Protein 1Y02 (pdb70)

B-factor: mean 39.24, std 15.51, range [19.05, 90.84]

Organism: Homo sapiens (NCBI:txid9606)

GO terms:
  GO:0061630 ubiquitin protein ligase activity (F, IDA)
  GO:0005737 cytoplasm (C, IDA)
  GO:0005886 plasma membrane (C, IDA)
  GO:0010008 endosome membrane (C, IDA)
  GO:0006511 ubiquitin-dependent protein catabolic process (P, IDA)
  GO:0070936 protein K48-linked ubiquitination (P, IDA)
  GO:0061630 ubiquitin protein ligase activity (F, EXP)
  GO:0032006 regulation of TOR signaling (P, IC)
  GO:0043161 proteasome-mediated ubiquitin-dependent protein catabolic process (P, IMP)
  GO:0010804 negative regulation of tumor necrosis factor-mediated signaling pathway (P, IMP)
  GO:1901797 negative regulation of signal transduction by p53 class mediator (P, IMP)
  GO:1902042 negative regulation of extrinsic apoptotic signaling pathway via death domain receptors (P, IMP)
  GO:0006511 ubiquitin-dependent protein catabolic process (P, IMP)
  GO:0005515 protein binding (F, IPI)
  GO:0002020 protease binding (F, IPI)
  GO:0002039 p53 binding (F, IPI)
  GO:0031625 ubiquitin protein ligase binding (F, IPI)
  GO:0019901 protein kinase binding (F, IPI)
  GO:0061630 ubiquitin protein ligase activity (F, TAS)
  GO:0005654 nucleoplasm (C, TAS)

InterPro domains:
  IPR001841 Zinc finger, RING-type [PS50089] (316-351)
  IPR001841 Zinc finger, RING-type [SM00184] (316-350)
  IPR011011 Zinc finger, FYVE/PHD-type [SSF57903] (10-116)
  IPR013083 Zinc finger, RING/FYVE/PHD-type [G3DSA:3.30.40.10] (299-363)
  IPR036361 SAP domain superfamily [SSF68906] (248-285)
  IPR049320 E3 ubiquitin-protein ligase CARP1/2, FYVE/PHD zinc finger [PF21272] (48-93)
  IPR049322 E3 ubiquitin-protein ligase CARP2, FYVE/PHD zinc finger [cd15770] (44-92)
  IPR051728 RING-FYVE domain-containing E3 ubiquitin-protein ligase [PTHR14879] (1-362)
  IPR055111 RNF34/RFFL, HeH domain [PF22968] (243-290)
  IPR057299 RNF34/RFFL, SAP domain [PF23632] (94-142)

Nearest PDB structures (foldseek):
  1y02-assembly1_A  TM=1.011E+00  e=1.930E-17  Homo sapiens
  1a8v-assembly2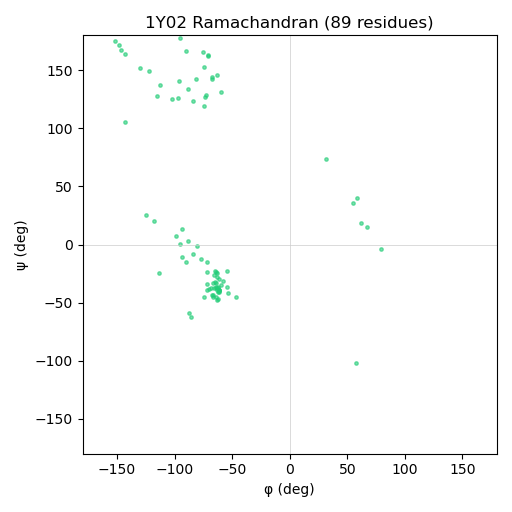_B  TM=8.559E-01  e=1.810E+00  Escherichia coli
  1en7-assembly1_B  TM=4.001E-01  e=6.951E+00  Tequatrovirus T4

Sequence (91 aa):
PSCKSCGAHFANTARKQTCLDCKKNFCMTCSSQPRLCLLCQRFRATAFQREELMKMKVKDLRDYLSLHDISTEMCREKEELVLLVLGQQPV

Structure (mmCIF, N/CA/C/O backbone):
data_1Y02
#
_entry.id   1Y02
#
_cell.length_a   51.196
_cell.length_b   51.196
_cell.length_c   38.564
_cell.angle_alpha   90.00
_cell.angle_beta   90.00
_cell.angle_gamma   120.00
#
_symmetry.space_group_name_H-M   'P 31'
#
loop_
_entity.id
_entity.type
_entity.pdbx_description
1 polymer 'FYVE-RING finger protein SAKURA'
2 non-polymer 'ZINC ION'
3 water water
#
loop_
_atom_site.group_PDB
_atom_site.id
_atom_site.type_symbol
_atom_site.label_atom_id
_atom_site.label_alt_id
_atom_site.label_comp_id
_atom_site.label_asym_id
_atom_site.label_entity_id
_atom_site.label_seq_id
_atom_site.pdbx_PDB_ins_code
_atom_site.Cartn_x
_atom_site.Cartn_y
_atom_site.Cartn_z
_atom_site.occupancy
_atom_site.B_iso_or_equiv
_atom_site.auth_seq_id
_atom_site.auth_comp_id
_atom_site.auth_asym_id
_atom_site.auth_atom_id
_atom_site.pdbx_PDB_model_num
ATOM 1 N N . PRO A 1 20 ? 21.162 18.541 14.905 1.00 50.75 20 PRO A N 1
ATOM 2 C CA . PRO A 1 20 ? 22.510 18.698 15.497 1.00 49.26 20 PRO A CA 1
ATOM 3 C C . PRO A 1 20 ? 22.474 18.527 17.011 1.00 43.97 20 PRO A C 1
ATOM 4 O O . PRO A 1 20 ? 21.674 19.160 17.697 1.00 44.50 20 PRO A O 1
ATOM 8 N N . SER A 1 21 ? 23.346 17.668 17.527 1.00 41.34 21 SER A N 1
ATOM 9 C CA . SER A 1 21 ? 23.414 17.411 18.961 1.00 37.05 21 SER A CA 1
ATOM 10 C C . SER A 1 21 ? 24.850 17.122 19.379 1.00 33.63 21 SER A C 1
ATOM 11 O O . SER A 1 21 ? 25.717 16.901 18.535 1.00 30.93 21 SER A O 1
ATOM 14 N N . CYS A 1 22 ? 25.103 17.126 20.684 1.00 29.15 22 CYS A N 1
ATOM 15 C CA . CYS A 1 22 ? 26.442 16.857 21.185 1.00 27.41 22 CYS A CA 1
ATOM 16 C C . CYS A 1 22 ? 26.796 15.386 21.030 1.00 28.62 22 CYS A C 1
ATOM 17 O O . CYS A 1 22 ? 26.047 14.504 21.451 1.00 24.93 22 CYS A O 1
ATOM 20 N N . LYS A 1 23 ? 27.956 15.135 20.434 1.00 26.23 23 LYS A N 1
ATOM 21 C CA . LYS A 1 23 ? 28.432 13.781 20.210 1.00 26.84 23 LYS A CA 1
ATOM 22 C C . LYS A 1 23 ? 28.734 13.043 21.515 1.00 26.31 23 LYS A C 1
ATOM 23 O O . LYS A 1 23 ? 28.667 11.815 21.573 1.00 29.34 23 LYS A O 1
ATOM 29 N N . SER A 1 24 ? 29.051 13.790 22.568 1.00 27.06 24 SER A N 1
ATOM 30 C CA . SER A 1 24 ? 29.374 13.178 23.851 1.00 28.52 24 SER A CA 1
ATOM 31 C C . SER A 1 24 ? 28.160 12.882 24.733 1.00 31.16 24 SER A C 1
ATOM 32 O O . SER A 1 24 ? 27.879 11.721 25.043 1.00 32.76 24 SER A O 1
ATOM 35 N N . CYS A 1 25 ? 27.434 13.924 25.125 1.00 29.22 25 CYS A N 1
ATOM 36 C CA . CYS A 1 25 ? 26.281 13.755 26.005 1.00 30.20 25 CYS A CA 1
ATOM 37 C C . CYS A 1 25 ? 24.931 13.616 25.304 1.00 31.39 25 CYS A C 1
ATOM 38 O O . CYS A 1 25 ? 23.929 13.284 25.943 1.00 30.43 25 CYS A O 1
ATOM 41 N N . GLY A 1 26 ? 24.902 13.879 24.001 1.00 30.56 26 GLY A N 1
ATOM 42 C CA . GLY A 1 26 ? 23.666 13.760 23.246 1.00 29.74 26 GLY A CA 1
ATOM 43 C C . GLY A 1 26 ? 22.687 14.915 23.361 1.00 29.91 26 GLY A C 1
ATOM 44 O O . GLY A 1 26 ? 21.657 14.924 22.692 1.00 29.71 26 GLY A O 1
ATOM 45 N N . ALA A 1 27 ? 22.997 15.898 24.198 1.00 30.28 27 ALA A N 1
ATOM 46 C CA . ALA A 1 27 ? 22.106 17.037 24.370 1.00 32.88 27 ALA A CA 1
ATOM 47 C C . ALA A 1 27 ? 22.087 17.948 23.146 1.00 33.59 27 ALA A C 1
ATOM 48 O O . ALA A 1 27 ? 22.966 17.877 22.284 1.00 30.67 27 ALA A O 1
ATOM 50 N N . HIS A 1 28 ? 21.068 18.797 23.077 1.00 34.72 28 HIS A N 1
ATOM 51 C CA . HIS A 1 28 ? 20.930 19.746 21.987 1.00 37.89 28 HIS A CA 1
ATOM 52 C C . HIS A 1 28 ? 21.521 21.082 22.416 1.00 36.01 28 HIS A C 1
ATOM 53 O O . HIS A 1 28 ? 21.967 21.235 23.552 1.00 33.12 28 HIS A O 1
ATOM 60 N N . PHE A 1 29 ? 21.519 22.045 21.501 1.00 34.86 29 PHE A N 1
ATOM 61 C CA . PHE A 1 29 ? 22.072 23.366 21.769 1.00 34.74 29 PHE A CA 1
ATOM 62 C C . PHE A 1 29 ? 20.969 24.420 21.776 1.00 34.62 29 PHE A C 1
ATOM 63 O O . PHE A 1 29 ? 20.084 24.397 20.923 1.00 34.37 29 PHE A O 1
ATOM 71 N N . ALA A 1 30 ? 21.023 25.340 22.737 1.00 35.22 30 ALA A N 1
ATOM 72 C CA . ALA A 1 30 ? 20.026 26.405 22.820 1.00 36.93 30 ALA A CA 1
ATOM 73 C C . ALA A 1 30 ? 20.152 27.254 21.559 1.00 39.01 30 ALA A C 1
ATOM 74 O O . ALA A 1 30 ? 19.185 27.867 21.100 1.00 40.63 30 ALA A O 1
ATOM 76 N N . ASN A 1 31 ? 21.361 27.277 21.010 1.00 37.59 31 ASN A N 1
ATOM 77 C CA . ASN A 1 31 ? 21.665 28.023 19.794 1.00 38.64 31 ASN A CA 1
ATOM 78 C C . ASN A 1 31 ? 22.665 27.171 19.013 1.00 37.50 31 ASN A C 1
ATOM 79 O O . ASN A 1 31 ? 23.837 27.091 19.380 1.00 36.02 31 ASN A O 1
ATOM 84 N N . THR A 1 32 ? 22.199 26.531 17.944 1.00 37.69 32 THR A N 1
ATOM 85 C CA . THR A 1 32 ? 23.059 25.662 17.142 1.00 42.13 32 THR A CA 1
ATOM 86 C C . THR A 1 32 ? 24.335 26.327 16.639 1.00 39.30 32 THR A C 1
ATOM 87 O O . THR A 1 32 ? 25.313 25.646 16.332 1.00 38.62 32 THR A O 1
ATOM 91 N N . ALA A 1 33 ? 24.326 27.653 16.558 1.00 38.54 33 ALA A N 1
ATOM 92 C CA . ALA A 1 33 ? 25.494 28.394 16.092 1.00 38.43 33 ALA A CA 1
ATOM 93 C C . ALA A 1 33 ? 26.596 28.360 17.143 1.00 37.67 33 ALA A C 1
ATOM 94 O O . ALA A 1 33 ? 27.753 28.673 16.857 1.00 36.61 33 ALA A O 1
ATOM 96 N N . ARG A 1 34 ? 26.229 27.969 18.359 1.00 33.59 34 ARG A N 1
ATOM 97 C CA . ARG A 1 34 ? 27.175 27.905 19.464 1.00 33.25 34 ARG A CA 1
ATOM 98 C C . ARG A 1 34 ? 27.774 26.525 19.686 1.00 31.42 34 ARG A C 1
ATOM 99 O O . ARG A 1 34 ? 28.572 26.335 20.604 1.00 30.38 34 ARG A O 1
ATOM 107 N N . LYS A 1 35 ? 27.390 25.556 18.865 1.00 31.24 35 LYS A N 1
ATOM 108 C CA . LYS A 1 35 ? 27.948 24.221 19.020 1.00 31.11 35 LYS A CA 1
ATOM 109 C C . LYS A 1 35 ? 29.450 24.320 18.764 1.00 30.99 35 LYS A C 1
ATOM 110 O O . LYS A 1 35 ? 29.897 25.135 17.949 1.00 31.71 35 LYS A O 1
ATOM 116 N N . GLN A 1 36 ? 30.227 23.509 19.476 1.00 28.36 36 GLN A N 1
ATOM 117 C CA . GLN A 1 36 ? 31.679 23.515 19.340 1.00 29.05 36 GLN A CA 1
ATOM 118 C C . GLN A 1 36 ? 32.144 22.335 18.503 1.00 30.06 36 GLN A C 1
ATOM 119 O O . GLN A 1 36 ? 31.830 21.191 18.816 1.00 32.10 36 GLN A O 1
ATOM 125 N N . THR A 1 37 ? 32.896 22.616 17.445 1.00 28.75 37 THR A N 1
ATOM 126 C CA . THR A 1 37 ? 33.406 21.556 16.580 1.00 27.29 37 THR A CA 1
ATOM 127 C C . THR A 1 37 ? 34.834 21.226 16.994 1.00 28.36 37 THR A C 1
ATOM 128 O O . THR A 1 37 ? 35.682 22.114 17.072 1.00 29.09 37 THR A O 1
ATOM 132 N N . CYS A 1 38 ? 35.096 19.952 17.265 1.00 21.89 38 CYS A N 1
ATOM 133 C CA . CYS A 1 38 ? 36.429 19.522 17.672 1.00 25.44 38 CYS A CA 1
ATOM 134 C C . CYS A 1 38 ? 37.360 19.539 16.465 1.00 25.70 38 CYS A C 1
ATOM 135 O O . CYS A 1 38 ? 37.057 18.943 15.435 1.00 24.27 38 CYS A O 1
ATOM 138 N N . LEU A 1 39 ? 38.494 20.220 16.596 1.00 27.05 39 LEU A N 1
ATOM 139 C CA . LEU A 1 39 ? 39.454 20.313 15.499 1.00 29.86 39 LEU A CA 1
ATOM 140 C C . LEU A 1 39 ? 40.047 18.959 15.109 1.00 30.76 39 LEU A C 1
ATOM 141 O O . LEU A 1 39 ? 40.494 18.771 13.973 1.00 28.67 39 LEU A O 1
ATOM 146 N N . A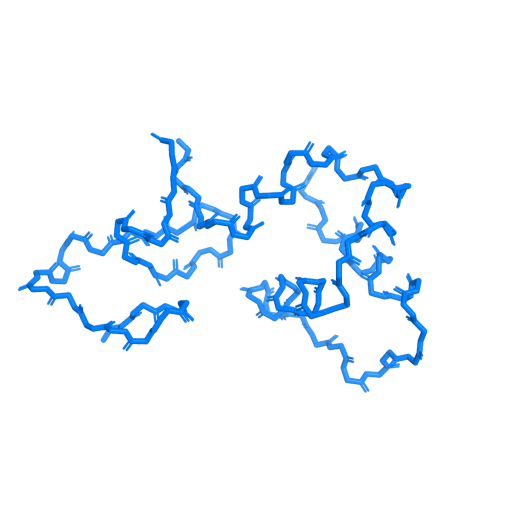SP A 1 40 ? 40.044 18.017 16.046 1.00 28.53 40 ASP A N 1
ATOM 147 C CA . ASP A 1 40 ? 40.596 16.690 15.798 1.00 29.11 40 ASP A CA 1
ATOM 148 C C . ASP A 1 40 ? 39.631 15.671 15.203 1.00 27.43 40 ASP A C 1
ATOM 149 O O . ASP A 1 40 ? 39.896 15.130 14.134 1.00 25.11 40 ASP A O 1
ATOM 154 N N . CYS A 1 41 ? 38.524 15.388 15.886 1.00 25.79 41 CYS A N 1
ATOM 155 C CA . CYS A 1 41 ? 37.567 14.418 15.353 1.00 21.27 41 CYS A CA 1
ATOM 156 C C . CYS A 1 41 ? 36.512 15.077 14.467 1.00 25.51 41 CYS A C 1
ATOM 157 O O . CYS A 1 41 ? 35.795 14.396 13.729 1.00 22.90 41 CYS A O 1
ATOM 160 N N . LYS A 1 42 ? 36.423 16.400 14.554 1.00 23.65 42 LYS A N 1
ATOM 161 C CA . LYS A 1 42 ? 35.489 17.193 13.760 1.00 26.32 42 LYS A CA 1
ATOM 162 C C . LYS A 1 42 ? 34.015 16.991 14.083 1.00 23.92 42 LYS A C 1
ATOM 163 O O . LYS A 1 42 ? 33.147 17.392 13.308 1.00 25.54 42 LYS A O 1
ATOM 169 N N . LYS A 1 43 ? 33.725 16.374 15.223 1.00 21.72 43 LYS A N 1
ATOM 170 C CA . LYS A 1 43 ? 32.335 16.173 15.619 1.00 20.22 43 LYS A CA 1
ATOM 171 C C . LYS A 1 43 ? 31.898 17.390 16.442 1.00 22.74 43 LYS A C 1
ATOM 172 O O . LYS A 1 43 ? 32.739 18.195 16.846 1.00 19.05 43 LYS A O 1
ATOM 178 N N . ASN A 1 44 ? 30.594 17.538 16.677 1.00 21.28 44 ASN A N 1
ATOM 179 C CA . ASN A 1 44 ? 30.076 18.683 17.438 1.00 23.82 44 ASN A CA 1
ATOM 180 C C . ASN A 1 44 ? 29.862 18.360 18.915 1.00 23.84 44 ASN A C 1
ATOM 181 O O . ASN A 1 44 ? 29.395 17.277 19.249 1.00 21.63 44 ASN A O 1
ATOM 186 N N . PHE A 1 45 ? 30.187 19.316 19.790 1.00 20.58 45 PHE A N 1
ATOM 187 C CA . PHE A 1 45 ? 30.073 19.121 21.237 1.00 24.27 45 PHE A CA 1
ATOM 188 C C . PHE A 1 45 ? 29.608 20.350 22.002 1.00 23.49 45 PHE A C 1
ATOM 189 O O . PHE A 1 45 ? 29.672 21.468 21.499 1.00 24.81 45 PHE A O 1
ATOM 197 N N . CYS A 1 46 ? 29.178 20.118 23.242 1.00 26.49 46 CYS A N 1
ATOM 198 C CA . CYS A 1 46 ? 28.754 21.196 24.136 1.00 26.13 46 CYS A CA 1
ATOM 199 C C . CYS A 1 46 ? 30.007 21.943 24.529 1.00 26.50 46 CYS A C 1
ATOM 200 O O . CYS A 1 46 ? 31.112 21.424 24.403 1.00 25.98 46 CYS A O 1
ATOM 203 N N . MET A 1 47 ? 29.834 23.161 25.026 1.00 24.21 47 MET A N 1
ATOM 204 C CA . MET A 1 47 ? 30.963 23.935 25.496 1.00 24.87 47 MET A CA 1
ATOM 205 C C . MET A 1 47 ? 31.476 23.176 26.723 1.00 22.54 47 MET A C 1
ATOM 206 O O . MET A 1 47 ? 32.672 23.144 26.993 1.00 25.76 47 MET A O 1
ATOM 211 N N . THR A 1 48 ? 30.552 22.554 27.453 1.00 25.03 48 THR A N 1
ATOM 212 C CA . THR A 1 48 ? 30.903 21.793 28.653 1.00 25.30 48 THR A CA 1
ATOM 213 C C . THR A 1 48 ? 31.434 20.399 28.338 1.00 26.85 48 THR A C 1
ATOM 214 O O . THR A 1 48 ? 31.785 19.637 29.240 1.00 23.66 48 THR A O 1
ATOM 218 N N . CYS A 1 49 ? 31.485 20.066 27.054 1.00 24.28 49 CYS A N 1
ATOM 219 C CA . CYS A 1 49 ? 31.999 18.768 26.631 1.00 24.55 49 CYS A CA 1
ATOM 220 C C . CYS A 1 49 ? 33.237 18.953 25.758 1.00 26.37 49 CYS A C 1
ATOM 221 O O . CYS A 1 49 ? 33.609 18.066 24.993 1.00 24.20 49 CYS A O 1
ATOM 224 N N . SER A 1 50 ? 33.863 20.120 25.881 1.00 26.37 50 SER A N 1
ATOM 225 C CA . SER A 1 50 ? 35.073 20.442 25.128 1.00 28.48 50 SER A CA 1
ATOM 226 C C . SER A 1 50 ? 35.932 21.363 25.987 1.00 31.95 50 SER A C 1
ATOM 227 O O . SER A 1 50 ? 35.487 21.814 27.043 1.00 31.30 50 SER A O 1
ATOM 230 N N . SER A 1 51 ? 37.156 21.647 25.555 1.00 34.91 51 SER A N 1
ATOM 231 C CA . SER A 1 51 ? 38.022 22.498 26.362 1.00 41.20 51 SER A CA 1
ATOM 232 C C . SER A 1 51 ? 39.071 23.309 25.615 1.00 49.15 51 SER A C 1
ATOM 233 O O . SER A 1 51 ? 39.247 23.177 24.403 1.00 45.07 51 SER A O 1
ATOM 236 N N . GLN A 1 52 ? 39.791 24.220 26.579 1.00 55.97 52 GLN A N 1
ATOM 237 C CA . GLN A 1 52 ? 40.821 25.213 26.284 1.00 64.91 52 GLN A CA 1
ATOM 238 C C . GLN A 1 52 ? 40.515 26.325 25.290 1.00 68.75 52 GLN A C 1
ATOM 239 O O . GLN A 1 52 ? 40.260 27.471 25.655 1.00 70.63 52 GLN A O 1
ATOM 245 N N . PRO A 1 57 ? 42.594 26.207 19.533 1.00 49.51 57 PRO A N 1
ATOM 246 C CA . PRO A 1 57 ? 42.520 24.747 19.429 1.00 46.64 57 PRO A CA 1
ATOM 247 C C . PRO A 1 57 ? 41.393 24.149 20.271 1.00 43.36 57 PRO A C 1
ATOM 248 O O . PRO A 1 57 ? 41.639 23.545 21.316 1.00 43.35 57 PRO A O 1
ATOM 252 N N . ARG A 1 58 ? 40.159 24.329 19.811 1.00 39.14 58 ARG A N 1
ATOM 253 C CA . ARG A 1 58 ? 38.992 23.798 20.507 1.00 35.97 58 ARG A CA 1
ATOM 254 C C . ARG A 1 58 ? 38.938 22.290 20.283 1.00 33.19 58 ARG A C 1
ATOM 255 O O . ARG A 1 58 ? 38.844 21.832 19.145 1.00 32.18 58 ARG A O 1
ATOM 263 N N . LEU A 1 59 ? 39.002 21.525 21.370 1.00 30.26 59 LEU A N 1
ATOM 264 C CA . LEU A 1 59 ? 38.978 20.066 21.289 1.00 28.06 59 LEU A CA 1
ATOM 265 C C . LEU A 1 59 ? 37.948 19.461 22.241 1.00 25.92 59 LEU A C 1
ATOM 266 O O . LEU A 1 59 ? 37.625 20.051 23.272 1.00 25.95 59 LEU A O 1
ATOM 271 N N . CYS A 1 60 ? 37.417 18.290 21.898 1.00 26.02 60 CYS A N 1
ATOM 272 C CA . CYS A 1 60 ? 36.471 17.654 22.800 1.00 24.35 60 CYS A CA 1
ATOM 273 C C . CYS A 1 60 ? 37.337 17.089 23.926 1.00 25.46 60 CYS A C 1
ATOM 274 O O . CYS A 1 60 ? 38.560 17.016 23.791 1.00 24.53 60 CYS A O 1
ATOM 277 N N . LEU A 1 61 ? 36.723 16.713 25.040 1.00 25.02 61 LEU A N 1
ATOM 278 C CA . LEU A 1 61 ? 37.484 16.212 26.177 1.00 27.35 61 LEU A CA 1
ATOM 279 C C . LEU A 1 61 ? 38.322 14.963 25.917 1.00 28.51 61 LEU A C 1
ATOM 280 O O . LEU A 1 61 ? 39.410 14.818 26.476 1.00 28.67 61 LEU A O 1
ATOM 285 N N . LEU A 1 62 ? 37.837 14.063 25.067 1.00 25.14 62 LEU A N 1
ATOM 286 C CA . LEU A 1 62 ? 38.595 12.852 24.781 1.00 24.64 62 LEU A CA 1
ATOM 287 C C . LEU A 1 62 ? 39.793 13.148 23.874 1.00 24.95 62 LEU A C 1
ATOM 288 O O . LEU A 1 62 ? 40.908 12.687 24.131 1.00 25.50 62 LEU A O 1
ATOM 293 N N . CYS A 1 63 ? 39.580 13.928 22.822 1.00 23.27 63 CYS A N 1
ATOM 294 C CA . CYS A 1 63 ? 40.679 14.254 21.924 1.00 24.02 63 CYS A CA 1
ATOM 295 C C . CYS A 1 63 ? 41.733 15.075 22.660 1.00 26.51 63 CYS A C 1
ATOM 296 O O . CYS A 1 63 ? 42.921 14.971 22.371 1.00 25.62 63 CYS A O 1
ATOM 299 N N . GLN A 1 64 ? 41.293 15.883 23.619 1.00 26.16 64 GLN A N 1
ATOM 300 C CA . GLN A 1 64 ? 42.215 16.698 24.408 1.00 29.35 64 GLN A CA 1
ATOM 301 C C . GLN A 1 64 ? 43.061 15.757 25.263 1.00 29.61 64 GLN A C 1
ATOM 302 O O . GLN A 1 64 ? 44.276 15.920 25.373 1.00 28.09 64 GLN A O 1
ATOM 308 N N . ARG A 1 65 ? 42.400 14.769 25.857 1.00 27.88 65 ARG A N 1
ATOM 309 C CA . ARG A 1 65 ? 43.060 13.786 26.708 1.00 31.99 65 ARG A CA 1
ATOM 310 C C . ARG A 1 65 ? 44.100 12.981 25.938 1.00 30.07 65 ARG A C 1
ATOM 311 O O . ARG A 1 65 ? 45.179 12.690 26.456 1.00 27.86 65 ARG A O 1
ATOM 319 N N . PHE A 1 66 ? 43.781 12.613 24.701 1.00 25.48 66 PHE A N 1
ATOM 320 C CA . PHE A 1 66 ? 44.731 11.853 23.904 1.00 26.26 66 PHE A CA 1
ATOM 321 C C . PHE A 1 66 ? 45.907 12.702 23.439 1.00 25.86 66 PHE A C 1
ATOM 322 O O . PHE A 1 66 ? 47.023 12.204 23.336 1.00 27.46 66 PHE A O 1
ATOM 330 N N . ARG A 1 67 ? 45.674 13.979 23.152 1.00 26.02 67 ARG A N 1
ATOM 331 C CA . ARG A 1 67 ? 46.784 14.826 22.732 1.00 28.96 67 ARG A CA 1
ATOM 332 C C . ARG A 1 67 ? 47.780 14.949 23.879 1.00 32.33 67 ARG A C 1
ATOM 333 O O . ARG A 1 67 ? 48.991 15.043 23.657 1.00 32.91 67 ARG A O 1
ATOM 341 N N . ALA A 1 68 ? 47.261 14.942 25.103 1.00 32.03 68 ALA A N 1
ATOM 342 C CA . ALA A 1 68 ? 48.090 15.062 26.297 1.00 36.77 68 ALA A CA 1
ATOM 343 C C . ALA A 1 68 ? 49.049 13.886 26.462 1.00 36.98 68 ALA A C 1
ATOM 344 O O . ALA A 1 68 ? 50.077 14.006 27.127 1.00 38.33 68 ALA A O 1
ATOM 346 N N . THR A 1 69 ? 48.715 12.751 25.858 1.00 35.17 69 THR A N 1
ATOM 347 C CA . THR A 1 69 ? 49.568 11.570 25.952 1.00 34.02 69 THR A CA 1
ATOM 348 C C . THR A 1 69 ? 50.774 11.684 25.024 1.00 33.90 69 THR A C 1
ATOM 349 O O . THR A 1 69 ? 51.719 10.899 25.125 1.00 33.72 69 THR A O 1
ATOM 353 N N . ALA A 1 70 ? 50.740 12.658 24.120 1.00 32.29 70 ALA A N 1
ATOM 354 C CA . ALA A 1 70 ? 51.821 12.846 23.156 1.00 33.53 70 ALA A CA 1
ATOM 355 C C . ALA A 1 70 ? 51.905 11.594 22.293 1.00 33.08 70 ALA A C 1
ATOM 356 O O . ALA A 1 70 ? 52.921 11.334 21.647 1.00 31.46 70 ALA A O 1
ATOM 358 N N . PHE A 1 71 ? 50.825 10.818 22.296 1.00 29.72 71 PHE A N 1
ATOM 359 C CA . PHE A 1 71 ? 50.753 9.588 21.519 1.00 30.74 71 PHE A CA 1
ATOM 360 C C . PHE A 1 71 ? 51.898 8.634 21.827 1.00 31.67 71 PHE A C 1
ATOM 361 O O . PHE A 1 71 ? 52.398 7.932 20.949 1.00 31.93 71 PHE A O 1
ATOM 369 N N . GLN A 1 72 ? 52.306 8.621 23.090 1.00 33.46 72 GLN A N 1
ATOM 370 C CA . GLN A 1 72 ? 53.370 7.738 23.552 1.00 37.73 72 GLN A CA 1
ATOM 371 C C . GLN A 1 72 ? 52.699 6.403 23.846 1.00 36.16 72 GLN A C 1
ATOM 372 O O . GLN A 1 72 ? 51.755 6.345 24.636 1.00 31.64 72 GLN A O 1
ATOM 378 N N . ARG A 1 73 ? 53.187 5.340 23.212 1.00 36.88 73 ARG A N 1
ATOM 379 C CA . ARG A 1 73 ? 52.613 4.006 23.381 1.00 39.98 73 ARG A CA 1
ATOM 380 C C . ARG A 1 73 ? 52.343 3.613 24.828 1.00 36.48 73 ARG A C 1
ATOM 381 O O . ARG A 1 73 ? 51.281 3.074 25.140 1.00 32.45 73 ARG A O 1
ATOM 389 N N . GLU A 1 74 ? 53.304 3.875 25.709 1.00 36.13 74 GLU A N 1
ATOM 390 C CA . GLU A 1 74 ? 53.163 3.531 27.119 1.00 37.98 74 GLU A CA 1
ATOM 391 C C . GLU A 1 74 ? 51.997 4.250 27.785 1.00 34.78 74 GLU A C 1
ATOM 392 O O . GLU A 1 74 ? 51.286 3.668 28.603 1.00 33.49 74 GLU A O 1
ATOM 398 N N . GLU A 1 75 ? 51.800 5.517 27.438 1.00 32.79 75 GLU A N 1
ATOM 399 C CA . GLU A 1 75 ? 50.712 6.293 28.018 1.00 32.07 75 GLU A CA 1
ATOM 400 C C . GLU A 1 75 ? 49.368 5.835 27.466 1.00 28.13 75 GLU A C 1
ATOM 401 O O . GLU A 1 75 ? 48.379 5.769 28.194 1.00 27.98 75 GLU A O 1
ATOM 407 N N . LEU A 1 76 ? 49.338 5.520 26.176 1.00 27.23 76 LEU A N 1
ATOM 408 C CA . LEU A 1 76 ? 48.114 5.048 25.546 1.00 27.01 76 LEU A CA 1
ATOM 409 C C . LEU A 1 76 ? 47.711 3.699 26.128 1.00 27.14 76 LEU A C 1
ATOM 410 O O . LEU A 1 76 ? 46.525 3.418 26.307 1.00 25.29 76 LEU A O 1
ATOM 415 N N . MET A 1 77 ? 48.702 2.863 26.420 1.00 26.09 77 MET A N 1
ATOM 416 C CA . MET A 1 77 ? 48.425 1.539 26.970 1.00 26.62 77 MET A CA 1
ATOM 417 C C . MET A 1 77 ? 47.795 1.622 28.352 1.00 28.45 77 MET A C 1
ATOM 418 O O . MET A 1 77 ? 47.131 0.689 28.794 1.00 26.92 77 MET A O 1
ATOM 423 N N . LYS A 1 78 ? 48.007 2.742 29.038 1.00 28.00 78 LYS A N 1
ATOM 424 C CA . LYS A 1 78 ? 47.458 2.928 30.374 1.00 30.63 78 LYS A CA 1
ATOM 425 C C . LYS A 1 78 ? 46.018 3.435 30.352 1.00 31.88 78 LYS A C 1
ATOM 426 O O . LYS A 1 78 ? 45.361 3.500 31.390 1.00 31.30 78 LYS A O 1
ATOM 432 N N . MET A 1 79 ? 45.531 3.784 29.165 1.00 30.92 79 MET A N 1
ATOM 433 C CA . MET A 1 79 ? 44.174 4.295 29.005 1.00 33.59 79 MET A CA 1
ATOM 434 C C . MET A 1 79 ? 43.129 3.196 29.124 1.00 32.79 79 MET A C 1
ATOM 435 O O . MET A 1 79 ? 43.395 2.036 28.823 1.00 30.93 79 MET A O 1
ATOM 440 N N . LYS A 1 80 ? 41.933 3.578 29.557 1.00 32.70 80 LYS A N 1
ATOM 441 C CA . LYS A 1 80 ? 40.832 2.639 29.704 1.00 35.49 80 LYS A CA 1
ATOM 442 C C . LYS A 1 80 ? 40.404 2.165 28.317 1.00 33.48 80 LYS A C 1
ATOM 443 O O . LYS A 1 80 ? 40.402 2.944 27.363 1.00 29.96 80 LYS A O 1
ATOM 449 N N . VAL A 1 81 ? 40.048 0.889 28.208 1.00 31.50 81 VAL A N 1
ATOM 450 C CA . VAL A 1 81 ? 39.621 0.320 26.936 1.00 31.48 81 VAL A CA 1
ATOM 451 C C . VAL A 1 81 ? 38.488 1.125 26.305 1.00 31.55 81 VAL A C 1
ATOM 452 O O . VAL A 1 81 ? 38.489 1.363 25.096 1.00 29.19 81 VAL A O 1
ATOM 456 N N . LYS A 1 82 ? 37.526 1.545 27.122 1.00 31.06 82 LYS A N 1
ATOM 457 C CA . LYS A 1 82 ? 36.395 2.318 26.618 1.00 34.04 82 LYS A CA 1
ATOM 458 C C . LYS A 1 82 ? 36.827 3.648 26.010 1.00 31.54 82 LYS A C 1
ATOM 459 O O . LYS A 1 82 ? 36.247 4.096 25.022 1.00 29.93 82 LYS A O 1
ATOM 465 N N . ASP A 1 83 ? 37.834 4.287 26.600 1.00 30.16 83 ASP A N 1
ATOM 466 C CA . ASP A 1 83 ? 38.313 5.559 26.072 1.00 29.01 83 ASP A CA 1
ATOM 467 C C . ASP A 1 83 ? 39.029 5.363 24.743 1.00 27.62 83 ASP A C 1
ATOM 468 O O . ASP A 1 83 ? 38.901 6.183 23.837 1.00 24.19 83 ASP A O 1
ATOM 473 N N . LEU A 1 84 ? 39.785 4.276 24.628 1.00 24.37 84 LEU A N 1
ATOM 474 C CA . LEU A 1 84 ? 40.501 3.997 23.389 1.00 24.04 84 LEU A CA 1
ATOM 475 C C . LEU A 1 84 ? 39.474 3.714 22.300 1.00 23.71 84 LEU A C 1
ATOM 476 O O . LEU A 1 84 ? 39.570 4.227 21.184 1.00 24.07 84 LEU A O 1
ATOM 481 N N . ARG A 1 85 ? 38.479 2.902 22.640 1.00 27.13 85 ARG A N 1
ATOM 482 C CA . ARG A 1 85 ? 37.429 2.548 21.694 1.00 30.19 85 ARG A CA 1
ATOM 483 C C . ARG A 1 85 ? 36.631 3.785 21.281 1.00 26.21 85 ARG A C 1
ATOM 484 O O . ARG A 1 85 ? 36.392 4.012 20.095 1.00 25.61 85 ARG A O 1
ATOM 492 N N . ASP A 1 86 ? 36.222 4.588 22.259 1.00 24.21 86 ASP A N 1
ATOM 493 C CA . ASP A 1 86 ? 35.440 5.786 21.965 1.00 24.81 86 ASP A CA 1
ATOM 494 C C . ASP A 1 86 ? 36.215 6.800 21.132 1.00 22.40 86 ASP A C 1
ATOM 495 O O . ASP A 1 86 ? 35.656 7.438 20.243 1.00 22.30 86 ASP A O 1
ATOM 500 N N . TYR A 1 87 ? 37.500 6.954 21.428 1.00 22.37 87 TYR A N 1
ATOM 501 C CA . TYR A 1 87 ? 38.337 7.893 20.692 1.00 20.59 87 TYR A CA 1
ATOM 502 C C . TYR A 1 87 ? 38.403 7.467 19.229 1.00 21.20 87 TYR A C 1
ATOM 503 O O . TYR A 1 87 ? 38.225 8.280 18.324 1.00 21.98 87 TYR A O 1
ATOM 512 N N . LEU A 1 88 ? 38.648 6.183 18.995 1.00 22.54 88 LEU A N 1
ATOM 513 C CA . LEU A 1 88 ? 38.722 5.686 17.629 1.00 21.12 88 LEU A CA 1
ATOM 514 C C . LEU A 1 88 ? 37.372 5.842 16.928 1.00 21.98 88 LEU A C 1
ATOM 515 O O . LEU A 1 88 ? 37.318 6.176 15.751 1.00 22.65 88 LEU A O 1
ATOM 520 N N . SER A 1 89 ? 36.281 5.623 17.656 1.00 22.83 89 SER A N 1
ATOM 521 C CA . SER A 1 89 ? 34.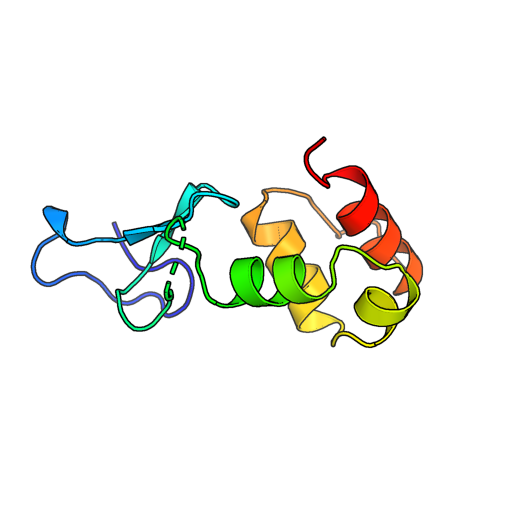949 5.775 17.067 1.00 22.37 89 SER A CA 1
ATOM 522 C C . SER A 1 89 ? 34.713 7.218 16.621 1.00 23.40 89 SER A C 1
ATOM 523 O O . SER A 1 89 ? 34.134 7.463 15.560 1.00 23.35 89 SER A O 1
ATOM 526 N N . LEU A 1 90 ? 35.151 8.175 17.435 1.00 19.53 90 LEU A N 1
ATOM 527 C CA . LEU A 1 90 ? 34.983 9.589 17.108 1.00 21.37 90 LEU A CA 1
ATOM 528 C C . LEU A 1 90 ? 35.721 9.940 15.826 1.00 21.91 90 LEU A C 1
ATOM 529 O O . LEU A 1 90 ? 35.326 10.849 15.097 1.00 20.41 90 LEU A O 1
ATOM 534 N N . HIS A 1 91 ? 36.804 9.215 15.571 1.00 20.72 91 HIS A N 1
ATOM 535 C CA . HIS A 1 91 ? 37.613 9.436 14.383 1.00 19.79 91 HIS A CA 1
ATOM 536 C C . HIS A 1 91 ? 37.182 8.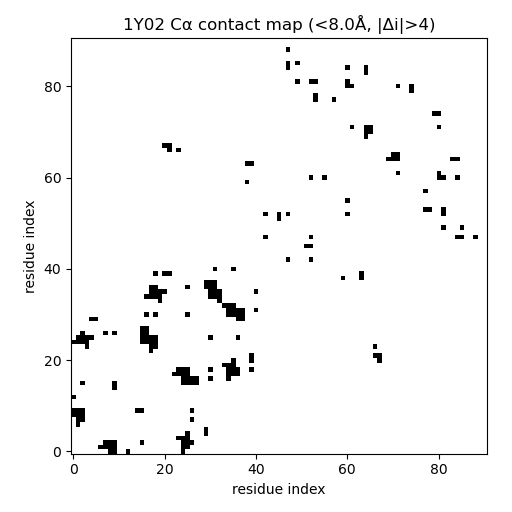530 13.233 1.00 22.91 91 HIS A C 1
ATOM 537 O O . HIS A 1 91 ? 37.882 8.396 12.229 1.00 22.50 91 HIS A O 1
ATOM 544 N N . ASP A 1 92 ? 36.008 7.928 13.397 1.00 23.63 92 ASP A N 1
ATOM 545 C CA . ASP A 1 92 ? 35.401 7.051 12.400 1.00 24.90 92 ASP A CA 1
ATOM 546 C C . ASP A 1 92 ? 36.238 5.847 12.013 1.00 29.09 92 ASP A C 1
ATOM 547 O O . ASP A 1 92 ? 36.300 5.469 10.840 1.00 29.96 92 ASP A O 1
ATOM 552 N N . ILE A 1 93 ? 36.875 5.247 13.010 1.00 28.32 93 ILE A N 1
ATOM 553 C CA . ILE A 1 93 ? 37.699 4.064 12.806 1.00 32.83 93 ILE A CA 1
ATOM 554 C C . ILE A 1 93 ? 37.040 2.924 13.569 1.00 33.32 93 ILE A C 1
ATOM 555 O O . ILE A 1 93 ? 36.731 3.055 14.752 1.00 34.02 93 ILE A O 1
ATOM 560 N N . SER A 1 94 ? 36.812 1.811 12.880 1.00 37.64 94 SER A N 1
ATOM 561 C CA . SER A 1 94 ? 36.170 0.655 13.491 1.00 42.00 94 SER A CA 1
ATOM 562 C C . SER A 1 94 ? 37.152 -0.187 14.294 1.00 40.30 94 SER A C 1
ATOM 563 O O . SER A 1 94 ? 38.306 -0.355 13.902 1.00 39.85 94 SER A O 1
ATOM 566 N N . THR A 1 95 ? 36.680 -0.706 15.422 1.00 41.49 95 THR A N 1
ATOM 567 C CA . THR A 1 95 ? 37.492 -1.545 16.298 1.00 44.93 95 THR A CA 1
ATOM 568 C C . THR A 1 95 ? 36.772 -2.870 16.511 1.00 47.46 95 THR A C 1
ATOM 569 O O . THR A 1 95 ? 36.967 -3.548 17.520 1.00 47.12 95 THR A O 1
ATOM 573 N N . GLU A 1 96 ? 35.937 -3.228 15.542 1.00 51.66 96 GLU A N 1
ATOM 574 C CA . GLU A 1 96 ? 35.162 -4.461 15.594 1.00 57.54 96 GLU A CA 1
ATOM 575 C C . GLU A 1 96 ? 36.009 -5.713 15.384 1.00 58.04 96 GLU A C 1
ATOM 576 O O . GLU A 1 96 ? 35.631 -6.802 15.818 1.00 57.78 96 GLU A O 1
ATOM 582 N N . MET A 1 97 ? 37.153 -5.559 14.724 1.00 58.81 97 MET A N 1
ATOM 583 C CA . MET A 1 97 ? 38.035 -6.691 14.454 1.00 59.28 97 MET A CA 1
ATOM 584 C C . MET A 1 97 ? 39.190 -6.803 15.446 1.00 55.67 97 MET A C 1
ATOM 585 O O . MET A 1 97 ? 40.093 -7.626 15.268 1.00 57.33 97 MET A O 1
ATOM 590 N N . CYS A 1 98 ? 39.160 -5.978 16.489 1.00 49.44 98 CYS A N 1
ATOM 591 C CA . CYS A 1 98 ? 40.212 -5.987 17.502 1.00 43.24 98 CYS A CA 1
ATOM 592 C C . CYS A 1 98 ? 39.912 -6.982 18.613 1.00 40.52 98 CYS A C 1
ATOM 593 O O . CYS A 1 98 ? 38.797 -7.030 19.130 1.00 38.49 98 CYS A O 1
ATOM 596 N N . ARG A 1 99 ? 40.911 -7.777 18.984 1.00 43.61 99 ARG A N 1
A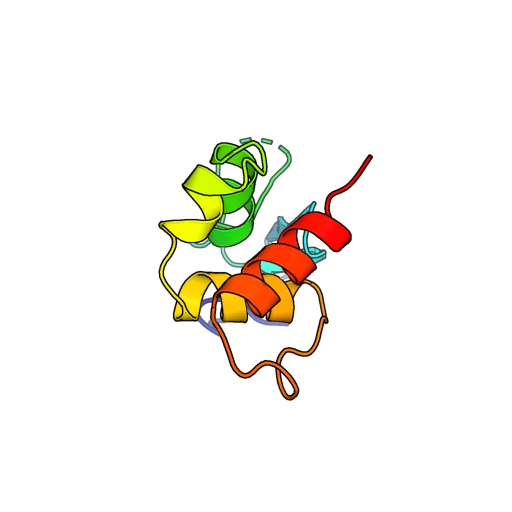TOM 597 C CA . ARG A 1 99 ? 40.731 -8.751 20.050 1.00 46.65 99 ARG A CA 1
ATOM 598 C C . ARG A 1 99 ? 41.566 -8.434 21.285 1.00 40.75 99 ARG A C 1
ATOM 599 O O . ARG A 1 99 ? 41.218 -8.845 22.389 1.00 38.85 99 ARG A O 1
ATOM 607 N N . GLU A 1 100 ? 42.664 -7.703 21.106 1.00 36.07 100 GLU A N 1
ATOM 608 C CA . GLU A 1 100 ? 43.520 -7.338 22.235 1.00 34.62 100 GLU A CA 1
ATOM 609 C C . GLU A 1 100 ? 43.659 -5.824 22.347 1.00 31.10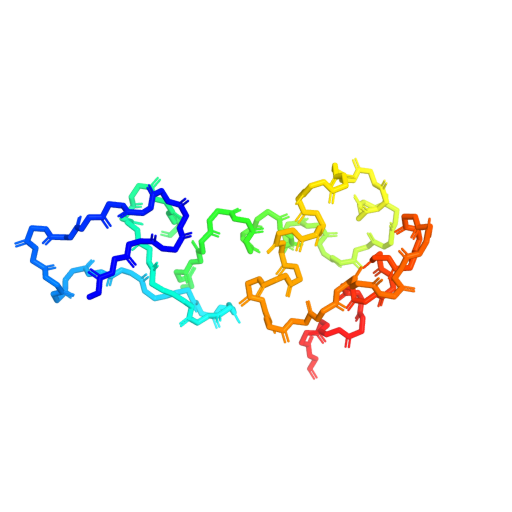 100 GLU A C 1
ATOM 610 O O . GLU A 1 100 ? 43.622 -5.118 21.343 1.00 30.12 100 GLU A O 1
ATOM 616 N N . LYS A 1 101 ? 43.831 -5.336 23.573 1.00 27.04 101 LYS A N 1
ATOM 617 C CA . LYS A 1 101 ? 43.977 -3.900 23.810 1.00 25.84 101 LYS A CA 1
ATOM 618 C C . LYS A 1 101 ? 45.102 -3.282 22.979 1.00 26.39 101 LYS A C 1
ATOM 619 O O . LYS A 1 101 ? 44.981 -2.147 22.513 1.00 23.35 101 LYS A O 1
ATOM 625 N N . GLU A 1 102 ? 46.198 -4.011 22.791 1.00 25.62 102 GLU A N 1
ATOM 626 C CA . GLU A 1 102 ? 47.302 -3.467 22.006 1.00 28.86 102 GLU A CA 1
ATOM 627 C C . GLU A 1 102 ? 46.864 -3.091 20.594 1.00 27.08 102 GLU A C 1
ATOM 628 O O . GLU A 1 102 ? 47.404 -2.157 20.002 1.00 26.62 102 GLU A O 1
ATOM 634 N N . GLU A 1 103 ? 45.893 -3.818 20.046 1.00 25.85 103 GLU A N 1
ATOM 635 C CA . GLU A 1 103 ? 45.408 -3.509 18.704 1.00 27.87 103 GLU A CA 1
ATOM 636 C C . GLU A 1 103 ? 44.766 -2.126 18.677 1.00 26.57 103 GLU A C 1
ATOM 637 O O . GLU A 1 103 ? 44.887 -1.402 17.689 1.00 24.72 103 GLU A O 1
ATOM 643 N N . LEU A 1 104 ? 44.073 -1.768 19.756 1.00 23.22 104 LEU A N 1
ATOM 644 C CA . LEU A 1 104 ? 43.429 -0.458 19.832 1.00 24.87 104 LEU A CA 1
ATOM 645 C C . LEU A 1 104 ? 44.508 0.620 19.866 1.00 24.37 104 LEU A C 1
ATOM 646 O O . LEU A 1 104 ? 44.398 1.647 19.195 1.00 23.35 104 LEU A O 1
ATOM 651 N N . VAL A 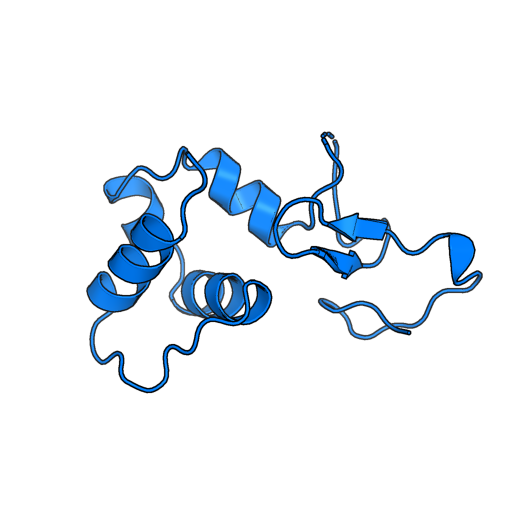1 105 ? 45.553 0.378 20.653 1.00 21.58 105 VAL A N 1
ATOM 652 C CA . VAL A 1 105 ? 46.653 1.333 20.767 1.00 21.14 105 VAL A CA 1
ATOM 653 C C . VAL A 1 105 ? 47.320 1.530 19.409 1.00 22.49 105 VAL A C 1
ATOM 654 O O . VAL A 1 105 ? 47.661 2.651 19.034 1.00 22.27 105 VAL A O 1
ATOM 658 N N . LEU A 1 106 ? 47.495 0.441 18.665 1.00 22.22 106 LEU A N 1
ATOM 659 C CA . LEU A 1 106 ? 48.116 0.528 17.348 1.00 25.43 106 LEU A CA 1
ATOM 660 C C . LEU A 1 106 ? 47.278 1.386 16.407 1.00 25.09 106 LEU A C 1
ATOM 661 O O . LEU A 1 106 ? 47.816 2.142 15.598 1.00 23.89 106 LEU A O 1
ATOM 666 N N . LEU A 1 107 ? 45.958 1.274 16.516 1.00 24.55 107 LEU A N 1
ATOM 667 C CA . LEU A 1 107 ? 45.078 2.057 15.659 1.00 22.90 107 LEU A CA 1
ATOM 668 C C . LEU A 1 107 ? 45.161 3.530 16.019 1.00 23.12 107 LEU A C 1
ATOM 669 O O . LEU A 1 107 ? 45.115 4.391 15.146 1.00 23.61 107 LEU A O 1
ATOM 674 N N . VAL A 1 108 ? 45.280 3.820 17.308 1.00 21.62 108 VAL A N 1
ATOM 675 C CA . VAL A 1 108 ? 45.387 5.202 17.743 1.00 20.78 108 VAL A CA 1
ATOM 676 C C . VAL A 1 108 ? 46.688 5.770 17.180 1.00 23.56 108 VAL A C 1
ATOM 677 O O . VAL A 1 108 ? 46.710 6.868 16.631 1.00 23.09 108 VAL A O 1
ATOM 681 N N . LEU A 1 109 ? 47.770 5.006 17.295 1.00 24.50 109 LEU A N 1
ATOM 682 C CA . LEU A 1 109 ? 49.058 5.459 16.778 1.00 25.80 109 LEU A CA 1
ATOM 683 C C . LEU A 1 109 ? 49.001 5.671 15.264 1.00 26.75 109 LEU A C 1
ATOM 684 O O . LEU A 1 109 ? 49.568 6.632 14.738 1.00 28.24 109 LEU A O 1
ATOM 689 N N . GLY A 1 110 ? 48.304 4.777 14.572 1.00 25.55 110 GLY A N 1
ATOM 690 C CA . GLY A 1 110 ? 48.196 4.865 13.125 1.00 29.45 110 GLY A CA 1
ATOM 691 C C . GLY A 1 110 ? 47.529 6.112 12.573 1.00 30.77 110 GLY A C 1
ATOM 692 O O . GLY A 1 110 ? 47.962 6.651 11.552 1.00 28.85 110 GLY A O 1
ATOM 693 N N . GLN A 1 111 ? 46.478 6.578 13.239 1.00 30.06 111 GLN A N 1
ATOM 694 C CA . GLN A 1 111 ? 45.764 7.763 12.773 1.00 30.41 111 GLN A CA 1
ATOM 695 C C . GLN A 1 111 ? 46.343 9.070 13.311 1.00 30.68 111 GLN A C 1
ATOM 696 O O . GLN A 1 111 ? 45.805 10.146 13.044 1.00 32.10 111 GLN A O 1
ATOM 702 N N . GLN A 1 112 ? 47.436 8.987 14.062 1.00 32.92 112 GLN A N 1
ATOM 703 C CA . GLN A 1 112 ? 48.054 10.190 14.613 1.00 34.30 112 GLN A CA 1
ATOM 704 C C . GLN A 1 112 ? 48.474 11.146 13.502 1.00 37.39 112 GLN A C 1
ATOM 705 O O . GLN A 1 112 ? 49.126 10.744 12.541 1.00 33.30 112 GLN A O 1
A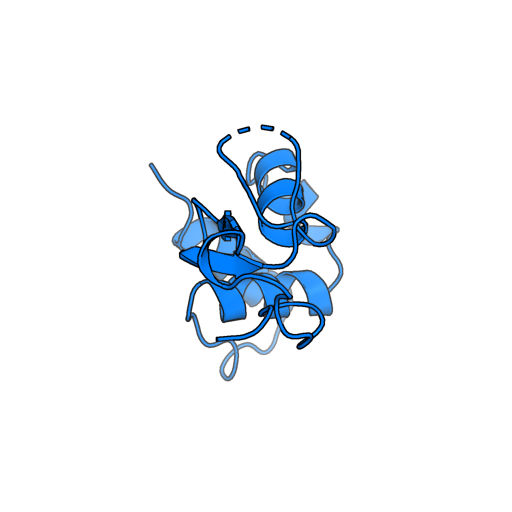TOM 711 N N . PRO A 1 113 ? 48.107 12.430 13.623 1.00 39.94 113 PRO A N 1
ATOM 712 C CA . PRO A 1 113 ? 48.469 13.420 12.605 1.00 41.53 113 PRO A CA 1
ATOM 713 C C . PRO A 1 113 ? 49.976 13.672 12.563 1.00 42.04 113 PRO A C 1
ATOM 714 O O . PRO A 1 113 ? 50.645 13.663 13.595 1.00 38.50 113 PRO A O 1
ATOM 718 N N . VAL A 1 114 ? 50.504 13.891 11.365 1.00 44.67 114 VAL A N 1
ATOM 719 C CA . VAL A 1 114 ? 51.927 14.152 11.195 1.00 51.49 114 VAL A CA 1
ATOM 720 C C . VAL A 1 114 ? 52.159 15.237 10.148 1.00 53.88 114 VAL A C 1
ATOM 721 O O . VAL A 1 114 ? 52.831 14.956 9.132 1.00 55.15 114 VAL A O 1
#

Solvent-accessible surface area: 6084 Å² total; per-residue (Å²): 105,48,3,115,78,75,43,48,144,33,116,59,69,90,164,73,34,70,2,108,34,8,141,52,42,4,19,112,119,17,10,31,176,111,68,2,2,88,25,0,42,108,0,98,88,13,61,24,95,114,115,72,0,59,144,25,142,80,144,19,0,119,47,2,0,56,24,36,107,46,79,14,139,169,32,227,120,69,78,60,12,0,103,60,0,51,66,45,61,98,182

Foldseek 3Di:
DAAPPPRHRDPDNVQWDAQPVLRGTHDPVQWDDVIHGVLVVVCVVQVLDLVSQLPDDLVSLCVVCVSNVHDCVPPDDSSVSSVVVSVPDDD

Radius of gyration: 13.6 Å; Cα contacts (8 Å, |Δi|>4): 114; chains: 1; bounding box: 33×37×19 Å

Secondary structure (DSSP, 8-state):
---TTT----SSGGGPEEPTTT--EE-GGGEE---EEHHHHHHHHTTT-HHHHHTS-HHHHHHHHHHTT---TT--SHHHHHHHHHHT---

CATH classification: 1.10.720.140